Protein AF-A0A841PT83-F1 (afdb_monomer_lite)

Secondary structure (DSSP, 8-state):
-----HHHHS-GGGGGGTB-TT--B-HHHHHHHHHHHHHHHHHTTSS--TT-STTS-GGGGS-TTHHHHHHHHHHHHTPPPHHHHHHHHHHHH--

Foldseek 3Di:
DPDDPDPLQPDPVCNCVQAPPVRDGPPVSSVVSNVVSVVVCQQVLVDADPPDDNSHRPVVVDDPCCVVCVVVVVVVVVDDDPVVVVVVVVVVVVD

Structure (mmCIF, N/CA/C/O backbone):
data_AF-A0A841PT83-F1
#
_entry.id   AF-A0A841PT83-F1
#
loop_
_atom_site.group_PDB
_atom_site.id
_atom_site.type_symbol
_atom_site.label_atom_id
_atom_site.label_alt_id
_atom_site.label_comp_id
_atom_site.label_asym_id
_atom_site.label_entity_id
_atom_site.label_seq_id
_atom_site.pdbx_PDB_ins_code
_atom_site.Cartn_x
_atom_site.Cartn_y
_atom_site.Cartn_z
_atom_site.occupancy
_atom_site.B_iso_or_equiv
_atom_site.auth_seq_id
_atom_site.auth_comp_id
_atom_site.auth_asym_id
_atom_site.auth_atom_id
_atom_site.pdbx_PDB_model_num
ATOM 1 N N . MET A 1 1 ? -19.321 20.990 13.220 1.00 48.56 1 MET A N 1
ATOM 2 C CA . MET A 1 1 ? -18.831 19.673 13.662 1.00 48.56 1 MET A CA 1
ATOM 3 C C . MET A 1 1 ? -18.234 19.047 12.425 1.00 48.56 1 MET A C 1
ATOM 5 O O . MET A 1 1 ? -18.960 18.881 11.457 1.00 48.56 1 MET A O 1
ATOM 9 N N . GLU A 1 2 ? -16.913 18.928 12.388 1.00 55.09 2 GLU A N 1
ATOM 10 C CA . GLU A 1 2 ? -16.196 18.346 11.252 1.00 55.09 2 GLU A CA 1
ATOM 11 C C . GLU A 1 2 ? -16.619 16.878 11.125 1.00 55.09 2 GLU A C 1
ATOM 13 O O . GLU A 1 2 ? -16.719 16.186 12.140 1.00 55.09 2 GLU A O 1
ATOM 18 N N . ASP A 1 3 ? -16.981 16.449 9.917 1.00 74.75 3 ASP A N 1
ATOM 19 C CA . ASP A 1 3 ? -17.477 15.096 9.676 1.00 74.75 3 ASP A CA 1
ATOM 20 C C . ASP A 1 3 ? -16.321 14.109 9.874 1.00 74.75 3 ASP A C 1
ATOM 22 O O . ASP A 1 3 ? -15.326 14.141 9.146 1.00 74.75 3 ASP A O 1
ATOM 26 N N . VAL A 1 4 ? -16.391 13.295 10.929 1.00 75.50 4 VAL A N 1
ATOM 27 C CA . VAL A 1 4 ? -15.318 12.353 11.260 1.00 75.50 4 VAL A CA 1
ATOM 28 C C . VAL A 1 4 ? -15.397 11.195 10.263 1.00 75.50 4 VAL A C 1
ATOM 30 O O . VAL A 1 4 ? -16.440 10.546 10.189 1.00 75.50 4 VAL A O 1
ATOM 33 N N . PRO A 1 5 ? -14.328 10.880 9.507 1.00 82.94 5 PRO A N 1
ATOM 34 C CA . PRO A 1 5 ? -14.395 9.878 8.448 1.00 82.94 5 PRO A CA 1
ATOM 35 C C . PRO A 1 5 ? -14.448 8.456 9.023 1.00 82.94 5 PRO A C 1
ATOM 37 O O . PRO A 1 5 ? -13.437 7.771 9.155 1.00 82.94 5 PRO A O 1
ATOM 40 N N . ILE A 1 6 ? -15.652 7.992 9.351 1.00 83.62 6 ILE A N 1
ATOM 41 C CA . ILE A 1 6 ? -15.884 6.684 9.971 1.00 83.62 6 ILE A CA 1
ATOM 42 C C . ILE A 1 6 ? -15.666 5.536 8.982 1.00 83.62 6 ILE A C 1
ATOM 44 O O . ILE A 1 6 ? -14.917 4.608 9.277 1.00 83.62 6 ILE A O 1
ATOM 48 N N . ASP A 1 7 ? -16.289 5.590 7.804 1.00 81.38 7 ASP A N 1
ATOM 49 C CA . ASP A 1 7 ? -16.319 4.447 6.878 1.00 81.38 7 ASP A CA 1
ATOM 50 C C . ASP A 1 7 ? -14.963 4.177 6.211 1.00 81.38 7 ASP A C 1
ATOM 52 O O . ASP A 1 7 ? -14.638 3.039 5.877 1.00 81.38 7 ASP A O 1
ATOM 56 N N . ALA A 1 8 ? -14.139 5.215 6.052 1.00 79.00 8 ALA A N 1
ATOM 57 C CA . ALA A 1 8 ? -12.796 5.088 5.492 1.00 79.00 8 ALA A CA 1
ATOM 58 C C . ALA A 1 8 ? -11.775 4.533 6.508 1.00 79.00 8 ALA A C 1
ATOM 60 O O . ALA A 1 8 ? -10.773 3.916 6.126 1.00 79.00 8 ALA A O 1
ATOM 61 N N . VAL A 1 9 ? -12.015 4.763 7.803 1.00 82.69 9 VAL A N 1
ATOM 62 C CA . VAL A 1 9 ? -11.058 4.483 8.883 1.00 82.69 9 VAL A CA 1
ATOM 63 C C . VAL A 1 9 ? -11.402 3.204 9.638 1.00 82.69 9 VAL A C 1
ATOM 65 O O . VAL A 1 9 ? -10.499 2.452 10.005 1.00 82.69 9 VAL A O 1
ATOM 68 N N . ILE A 1 10 ? -12.686 2.941 9.874 1.00 83.50 10 ILE A N 1
ATOM 69 C CA . ILE A 1 10 ? -13.139 1.861 10.746 1.00 83.50 10 ILE A CA 1
ATOM 70 C C . ILE A 1 10 ? -13.686 0.705 9.902 1.00 83.50 10 ILE A C 1
ATOM 72 O O . ILE A 1 10 ? -14.724 0.854 9.255 1.00 83.50 10 ILE A O 1
ATOM 76 N N . PRO A 1 11 ? -13.057 -0.485 9.935 1.00 78.62 11 PRO A N 1
ATOM 77 C CA . PRO A 1 11 ? -13.618 -1.670 9.300 1.00 78.62 11 PRO A CA 1
ATOM 78 C C . PRO A 1 11 ? -15.000 -1.995 9.878 1.00 78.62 11 PRO A C 1
ATOM 80 O O . PRO A 1 11 ? -15.191 -1.933 11.093 1.00 78.62 11 PRO A O 1
ATOM 83 N N . ALA A 1 12 ? -15.943 -2.433 9.038 1.00 78.81 12 ALA A N 1
ATOM 84 C CA . ALA A 1 12 ? -17.324 -2.713 9.455 1.00 78.81 12 ALA A CA 1
ATOM 85 C C . ALA A 1 12 ? -17.420 -3.645 10.681 1.00 78.81 12 ALA A C 1
ATOM 87 O O . ALA A 1 12 ? -18.221 -3.413 11.583 1.00 78.81 12 ALA A O 1
ATOM 88 N N . ARG A 1 13 ? -16.540 -4.653 10.764 1.00 76.62 13 ARG A N 1
ATOM 89 C CA . ARG A 1 13 ? -16.467 -5.603 11.888 1.00 76.62 13 ARG A CA 1
ATOM 90 C C . ARG A 1 13 ? -16.030 -4.966 13.220 1.00 76.62 13 ARG A C 1
ATOM 92 O O . ARG A 1 13 ? -16.297 -5.539 14.267 1.00 76.62 13 ARG A O 1
ATOM 99 N N . GLY A 1 14 ? -15.339 -3.826 13.194 1.00 74.69 14 GLY A N 1
ATOM 100 C CA . GLY A 1 14 ? -14.802 -3.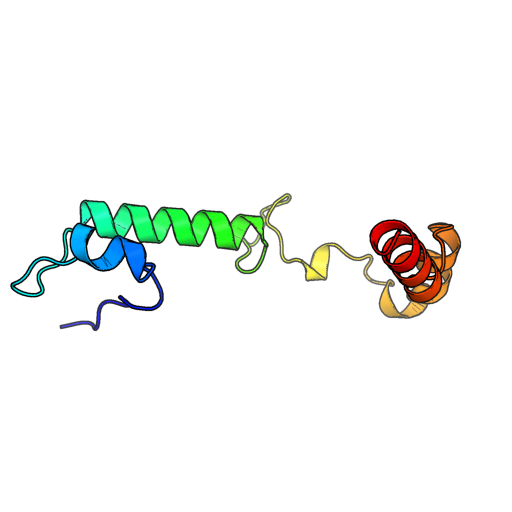143 14.379 1.00 74.69 14 GLY A CA 1
ATOM 101 C C . GLY A 1 14 ? -15.622 -1.939 14.848 1.00 74.69 14 GLY A C 1
ATOM 102 O O . GLY A 1 14 ? -15.250 -1.307 15.833 1.00 74.69 14 GLY A O 1
ATOM 103 N N . ARG A 1 15 ? -16.723 -1.606 14.160 1.00 82.81 15 ARG A N 1
ATOM 104 C CA . ARG A 1 15 ? -17.456 -0.348 14.367 1.00 82.81 15 ARG A CA 1
ATOM 105 C C . ARG A 1 15 ? -18.018 -0.198 15.782 1.00 82.81 15 ARG A C 1
ATOM 107 O O . ARG A 1 15 ? -17.859 0.863 16.375 1.00 82.81 15 ARG A O 1
ATOM 114 N N . SER A 1 16 ? -18.576 -1.266 16.349 1.00 80.50 16 SER A N 1
ATOM 115 C CA . SER A 1 16 ? -19.159 -1.268 17.700 1.00 80.50 16 SER A CA 1
ATOM 116 C C . SER A 1 16 ? -18.134 -1.139 18.835 1.00 80.50 16 SER A C 1
ATOM 118 O O . SER A 1 16 ? -18.507 -0.893 19.974 1.00 80.50 16 SER A O 1
ATOM 120 N N . SER A 1 17 ? -16.836 -1.316 18.561 1.00 82.44 17 SER A N 1
ATOM 121 C CA . SER A 1 17 ? -15.764 -1.087 19.547 1.00 82.44 17 SER A CA 1
ATOM 122 C C . SER A 1 17 ? -15.223 0.346 19.523 1.00 82.44 17 SER A C 1
ATOM 124 O O . SER A 1 17 ? -14.420 0.722 20.380 1.00 82.44 17 SER A O 1
ATOM 126 N N . VAL A 1 18 ? -15.626 1.135 18.525 1.00 86.19 18 VAL A N 1
ATOM 127 C CA . VAL A 1 18 ? -15.165 2.514 18.327 1.00 86.19 18 VAL A CA 1
ATOM 128 C C . VAL A 1 18 ? -16.303 3.516 18.491 1.00 86.19 18 VAL A C 1
ATOM 130 O O . VAL A 1 18 ? -16.044 4.631 18.927 1.00 86.19 18 VAL A O 1
ATOM 133 N N . ILE A 1 19 ? -17.537 3.133 18.168 1.00 88.44 19 ILE A N 1
ATOM 134 C CA . ILE A 1 19 ? -18.729 3.974 18.284 1.00 88.44 19 ILE A CA 1
ATOM 135 C C . ILE A 1 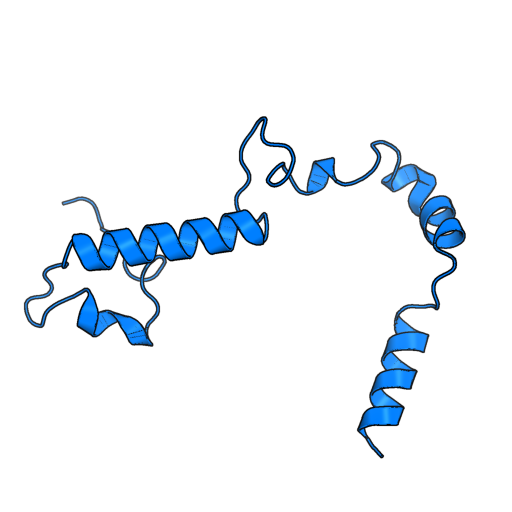19 ? -19.691 3.305 19.262 1.00 88.44 19 ILE A C 1
ATOM 137 O O . ILE A 1 19 ? -19.999 2.125 19.088 1.00 88.44 19 ILE A O 1
ATOM 141 N N . ASP A 1 20 ? -20.121 4.044 20.283 1.00 85.19 20 ASP A N 1
ATOM 142 C CA . ASP A 1 20 ? -21.130 3.577 21.237 1.00 85.19 20 ASP A CA 1
ATOM 143 C C . ASP A 1 20 ? -22.565 3.739 20.701 1.00 85.19 20 ASP A C 1
ATOM 145 O O . ASP A 1 20 ? -22.792 4.296 19.624 1.00 85.19 20 ASP A O 1
ATOM 149 N N . ASP A 1 21 ? -23.545 3.237 21.455 1.00 84.81 21 ASP A N 1
ATOM 150 C CA . ASP A 1 21 ? -24.962 3.264 21.066 1.00 84.81 21 ASP A CA 1
ATOM 151 C C . ASP A 1 21 ? -25.533 4.695 20.962 1.00 84.81 21 ASP A C 1
ATOM 153 O O . ASP A 1 21 ? -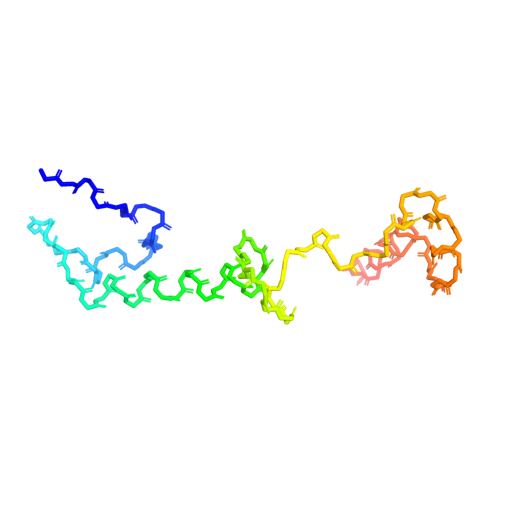26.505 4.921 20.240 1.00 84.81 21 ASP A O 1
ATOM 157 N N . ASP A 1 22 ? -24.897 5.672 21.622 1.00 85.94 22 ASP A N 1
ATOM 158 C CA . ASP A 1 22 ? -25.226 7.102 21.538 1.00 85.94 22 ASP A CA 1
ATOM 159 C C . ASP A 1 22 ? -24.558 7.787 20.325 1.00 85.94 22 ASP A C 1
ATOM 161 O O . ASP A 1 22 ? -24.715 8.994 20.114 1.00 85.94 22 ASP A O 1
ATOM 165 N N . GLY A 1 23 ? -23.783 7.046 19.525 1.00 84.44 23 GLY A N 1
ATOM 166 C CA . GLY A 1 23 ? -23.045 7.564 18.376 1.00 84.44 23 GLY A CA 1
ATOM 167 C C . GLY A 1 23 ? -21.763 8.318 18.739 1.00 84.44 23 GLY A C 1
ATOM 168 O O . GLY A 1 23 ? -21.186 8.991 17.880 1.00 84.44 23 GLY A O 1
ATOM 169 N N . ARG A 1 24 ? -21.287 8.239 19.988 1.00 87.88 24 ARG A N 1
ATOM 170 C CA . ARG A 1 24 ? -20.030 8.870 20.406 1.00 87.88 24 ARG A CA 1
ATOM 171 C C . ARG A 1 24 ? -18.841 8.004 20.022 1.00 87.88 24 ARG A C 1
ATOM 173 O O . ARG A 1 24 ? -18.852 6.782 20.141 1.00 87.88 24 ARG A O 1
ATOM 180 N N . VAL A 1 25 ? -17.769 8.670 19.605 1.00 89.12 25 VAL A N 1
ATOM 181 C CA . VAL A 1 25 ? -16.525 8.017 19.190 1.00 89.12 25 VAL A CA 1
ATOM 182 C C . VAL A 1 25 ? -15.585 7.853 20.383 1.00 89.12 25 VAL A C 1
ATOM 184 O O . VAL A 1 25 ? -15.175 8.832 21.011 1.00 89.12 25 VAL A O 1
ATOM 187 N N . ASN A 1 26 ? -15.154 6.622 20.648 1.00 90.81 26 ASN A N 1
ATOM 188 C CA . ASN A 1 26 ? -13.991 6.353 21.479 1.00 90.81 26 ASN A CA 1
ATOM 189 C C . ASN A 1 26 ? -12.730 6.777 20.719 1.00 90.81 26 ASN A C 1
ATOM 191 O O . ASN A 1 26 ? -12.253 6.087 19.815 1.00 90.81 26 ASN A O 1
ATOM 195 N N . ARG A 1 27 ? -12.180 7.924 21.117 1.00 91.00 27 ARG A N 1
ATOM 196 C CA . ARG A 1 27 ? -11.020 8.533 20.466 1.00 91.00 27 ARG A CA 1
ATOM 197 C C . ARG A 1 27 ? -9.790 7.622 20.436 1.00 91.00 27 ARG A C 1
ATOM 199 O O . ARG A 1 27 ? -9.116 7.584 19.416 1.00 91.00 27 ARG A O 1
ATOM 206 N N . ILE A 1 28 ? -9.522 6.867 21.503 1.00 91.50 28 ILE A N 1
ATOM 207 C CA . ILE A 1 28 ? -8.357 5.968 21.569 1.00 91.50 28 ILE A CA 1
ATOM 208 C C . ILE A 1 28 ? -8.520 4.827 20.561 1.00 91.50 28 ILE A C 1
ATOM 210 O O . ILE A 1 28 ? -7.609 4.552 19.779 1.00 91.50 28 ILE A O 1
ATOM 214 N N . SER A 1 29 ? -9.694 4.188 20.538 1.00 90.62 29 SER A N 1
ATOM 215 C CA . SER A 1 29 ? -9.986 3.123 19.573 1.00 90.62 29 SER A CA 1
ATOM 216 C C . SER A 1 29 ? -9.927 3.642 18.133 1.00 90.62 29 SER A C 1
ATOM 218 O O . SER A 1 29 ? -9.385 2.974 17.255 1.00 90.62 29 SER A O 1
ATOM 220 N N . TYR A 1 30 ? -10.432 4.854 17.892 1.00 92.06 30 TYR A N 1
ATOM 221 C CA . TYR A 1 30 ? -10.386 5.495 16.582 1.00 92.06 30 TYR A CA 1
ATOM 222 C C . TYR A 1 30 ? -8.953 5.802 16.131 1.00 92.06 30 TYR A C 1
ATOM 224 O O . TYR A 1 30 ? -8.576 5.446 15.017 1.00 92.06 30 TYR A O 1
ATOM 232 N N . GLU A 1 31 ? -8.128 6.405 16.992 1.00 93.06 31 GLU A N 1
ATOM 233 C CA . GLU A 1 31 ? -6.716 6.687 16.701 1.00 93.06 31 GLU A CA 1
ATOM 234 C C . GLU A 1 31 ? -5.947 5.399 16.375 1.00 93.06 31 GLU A C 1
ATOM 236 O O . GLU A 1 31 ? -5.167 5.366 15.422 1.00 93.06 31 GLU A O 1
ATOM 241 N N . LEU A 1 32 ? -6.223 4.302 17.087 1.00 92.50 32 LEU A N 1
ATOM 242 C CA . LEU A 1 32 ? -5.637 2.999 16.776 1.00 92.50 32 LEU A CA 1
ATOM 243 C C . LEU A 1 32 ? -6.057 2.489 15.386 1.00 92.50 32 LEU A C 1
ATOM 245 O O . LEU A 1 32 ? -5.212 1.963 14.652 1.00 92.50 32 LEU A O 1
ATOM 249 N N . CYS A 1 33 ? -7.326 2.660 15.000 1.00 92.50 33 CYS A N 1
ATOM 250 C CA . CYS A 1 33 ? -7.795 2.345 13.648 1.00 92.50 33 CYS A CA 1
ATOM 251 C C . CYS A 1 33 ? -7.078 3.198 12.595 1.00 92.50 33 CYS A C 1
ATOM 253 O O . CYS A 1 33 ? -6.550 2.639 11.635 1.00 92.50 33 CYS A O 1
ATOM 255 N N . VAL A 1 34 ? -6.978 4.516 12.799 1.00 93.00 34 VAL A N 1
ATOM 256 C CA . VAL A 1 34 ? -6.257 5.428 11.893 1.00 93.00 34 VAL A CA 1
ATOM 257 C C . VAL A 1 34 ? -4.809 4.980 11.709 1.00 93.00 34 VAL A C 1
ATOM 259 O O . VAL A 1 34 ? -4.354 4.822 10.578 1.00 93.00 34 VAL A O 1
ATOM 262 N N . LEU A 1 35 ? -4.084 4.732 12.802 1.00 94.81 35 LEU A N 1
ATOM 263 C CA . LEU A 1 35 ? -2.676 4.332 12.752 1.00 94.81 35 LEU A CA 1
ATOM 264 C C . LEU A 1 35 ? -2.485 2.967 12.086 1.00 94.81 35 LEU A C 1
ATOM 266 O O . LEU A 1 35 ? -1.517 2.769 11.352 1.00 94.81 35 LEU A O 1
ATOM 270 N N . THR A 1 36 ? -3.412 2.037 12.310 1.00 93.25 36 THR A N 1
ATOM 271 C CA . THR A 1 36 ? -3.404 0.722 11.658 1.00 93.25 36 THR A CA 1
ATOM 272 C C . THR A 1 36 ? -3.595 0.866 10.150 1.00 93.25 36 THR A C 1
ATOM 274 O O . THR A 1 36 ? -2.764 0.385 9.382 1.00 93.25 36 THR A O 1
ATOM 277 N N . GLN A 1 37 ? -4.623 1.605 9.728 1.00 92.81 37 GLN A N 1
ATOM 278 C CA . GLN A 1 37 ? -4.919 1.856 8.317 1.00 92.81 37 GLN A CA 1
ATOM 279 C C . GLN A 1 37 ? -3.781 2.601 7.615 1.00 92.81 37 GLN A C 1
ATOM 281 O O . GLN A 1 37 ? -3.416 2.249 6.494 1.00 92.81 37 GLN A O 1
ATOM 286 N N . LEU A 1 38 ? -3.206 3.615 8.266 1.00 94.38 38 LEU A N 1
ATOM 287 C CA . LEU A 1 38 ? -2.078 4.375 7.734 1.00 94.38 38 LEU A CA 1
ATOM 288 C C . LEU A 1 38 ? -0.846 3.486 7.566 1.00 94.38 38 LEU A C 1
ATOM 290 O O . LEU A 1 38 ? -0.213 3.506 6.514 1.00 94.38 38 LEU A O 1
ATOM 294 N N . ARG A 1 39 ? -0.518 2.673 8.575 1.00 94.88 39 ARG A N 1
ATOM 295 C CA . ARG A 1 39 ? 0.598 1.723 8.501 1.00 94.88 39 ARG A CA 1
ATOM 296 C C . ARG A 1 39 ? 0.434 0.767 7.325 1.00 94.88 39 ARG A C 1
ATOM 298 O O . ARG A 1 39 ? 1.402 0.520 6.609 1.00 94.88 39 ARG A O 1
ATOM 305 N N . ASP A 1 40 ? -0.762 0.226 7.137 1.00 94.50 40 ASP A N 1
ATOM 306 C CA . ASP A 1 40 ? -1.018 -0.770 6.100 1.00 94.50 40 ASP A CA 1
ATOM 307 C C . ASP A 1 40 ? -0.978 -0.133 4.695 1.00 94.50 40 ASP A C 1
ATOM 309 O O . ASP A 1 40 ? -0.403 -0.715 3.771 1.00 94.50 40 ASP A O 1
ATOM 313 N N . ARG A 1 41 ? -1.448 1.114 4.554 1.00 95.06 41 ARG A N 1
ATOM 314 C CA . ARG A 1 41 ? -1.335 1.915 3.317 1.00 95.06 41 ARG A CA 1
ATOM 315 C C . ARG A 1 41 ? 0.088 2.358 2.988 1.00 95.06 41 ARG A C 1
ATOM 317 O O . ARG A 1 41 ? 0.475 2.367 1.826 1.00 95.06 41 ARG A O 1
ATOM 324 N N . ILE A 1 42 ? 0.893 2.682 3.998 1.00 95.94 42 ILE A N 1
ATOM 325 C CA . ILE A 1 42 ? 2.319 2.986 3.809 1.00 95.94 42 ILE A CA 1
ATOM 326 C C . ILE A 1 42 ? 3.082 1.736 3.356 1.00 95.94 42 ILE A C 1
ATOM 328 O O . ILE A 1 42 ? 3.940 1.803 2.478 1.00 95.94 42 ILE A O 1
ATOM 332 N N . ARG A 1 43 ? 2.767 0.567 3.927 1.00 93.75 43 ARG A N 1
ATOM 333 C CA . ARG A 1 43 ? 3.413 -0.706 3.565 1.00 93.75 43 ARG A CA 1
ATOM 334 C C . ARG A 1 43 ? 3.093 -1.164 2.148 1.00 93.75 43 ARG A C 1
ATOM 336 O O . ARG A 1 43 ? 3.967 -1.729 1.501 1.00 93.75 43 ARG A O 1
ATOM 343 N N . SER A 1 44 ? 1.870 -0.924 1.687 1.00 94.69 44 SER A N 1
ATOM 344 C CA . SER A 1 44 ? 1.451 -1.173 0.302 1.00 94.69 44 SER A CA 1
ATOM 345 C C . SER A 1 44 ? 1.872 -0.061 -0.664 1.00 94.69 44 SER A C 1
ATOM 347 O O . SER A 1 44 ? 1.652 -0.201 -1.862 1.00 94.69 44 SER A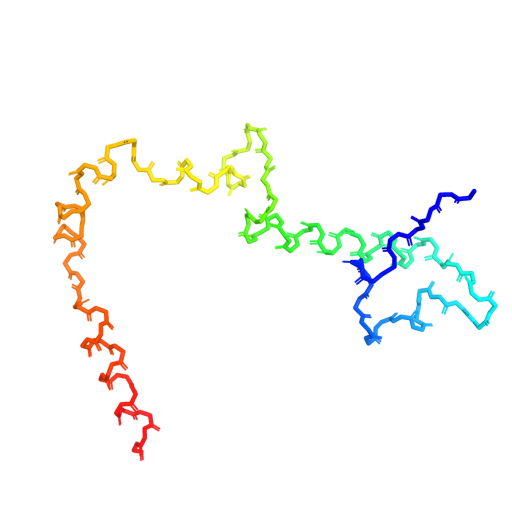 O 1
ATOM 349 N N . LYS A 1 45 ? 2.493 1.018 -0.160 1.00 94.44 45 LYS A N 1
ATOM 350 C CA . LYS A 1 45 ? 2.847 2.230 -0.911 1.00 94.44 45 LYS A CA 1
ATOM 351 C C . LYS A 1 45 ? 1.654 2.922 -1.595 1.00 94.44 45 LYS A C 1
ATOM 353 O O . LYS A 1 45 ? 1.860 3.729 -2.494 1.00 94.44 45 LYS A O 1
ATOM 358 N N . GLU A 1 46 ? 0.422 2.679 -1.135 1.00 94.62 46 GLU A N 1
ATOM 359 C CA . GLU A 1 46 ? -0.748 3.500 -1.497 1.00 94.62 46 GLU A CA 1
ATOM 360 C C . GLU A 1 46 ? -0.584 4.941 -0.994 1.00 94.62 46 GLU A C 1
ATOM 362 O O . GLU A 1 46 ? -1.017 5.896 -1.633 1.00 94.62 46 GLU A O 1
ATOM 367 N N . ILE A 1 47 ? 0.062 5.084 0.166 1.00 95.56 47 ILE A N 1
ATOM 368 C CA . ILE A 1 47 ? 0.568 6.347 0.697 1.00 95.56 47 ILE A CA 1
ATOM 369 C C . ILE A 1 47 ? 2.087 6.225 0.759 1.00 95.56 47 ILE A C 1
ATOM 371 O O . ILE A 1 47 ? 2.613 5.236 1.267 1.00 95.56 47 ILE A O 1
ATOM 375 N N . TRP A 1 48 ? 2.798 7.245 0.296 1.00 96.75 48 TRP A N 1
ATOM 376 C CA . TRP A 1 48 ? 4.254 7.303 0.376 1.00 96.75 48 TRP A CA 1
ATOM 377 C C . TRP A 1 48 ? 4.722 8.550 1.114 1.00 96.75 48 TRP A C 1
ATOM 379 O O . TRP A 1 48 ? 4.014 9.552 1.227 1.00 96.75 48 TRP A O 1
ATOM 389 N N . VAL A 1 49 ? 5.946 8.477 1.631 1.00 95.69 49 VAL A N 1
ATOM 390 C CA . VAL A 1 49 ? 6.584 9.571 2.361 1.00 95.69 49 VAL A CA 1
ATOM 391 C C . VAL A 1 49 ? 7.706 10.131 1.501 1.00 95.69 49 VAL A C 1
ATOM 393 O O . VAL A 1 49 ? 8.660 9.431 1.164 1.00 95.69 49 VAL A O 1
ATOM 396 N N . VAL A 1 50 ? 7.600 11.413 1.153 1.00 94.62 50 VAL A N 1
ATOM 397 C CA . VAL A 1 50 ? 8.641 12.122 0.401 1.00 94.62 50 VAL A CA 1
ATOM 398 C C . VAL A 1 50 ? 9.956 12.081 1.185 1.00 94.62 50 VAL A C 1
ATOM 400 O O . VAL A 1 50 ? 9.994 12.418 2.366 1.00 94.62 50 VAL A O 1
ATOM 403 N N . GLY A 1 51 ? 11.035 11.648 0.529 1.00 92.44 51 GLY A N 1
ATOM 404 C CA . GLY A 1 51 ? 12.366 11.520 1.132 1.00 92.44 51 GLY A CA 1
ATOM 405 C C . GLY A 1 51 ? 12.604 10.232 1.931 1.00 92.44 51 GLY A C 1
ATOM 406 O O . GLY A 1 51 ? 13.737 9.986 2.340 1.00 92.44 51 GLY A O 1
ATOM 407 N N . ALA A 1 52 ? 11.588 9.386 2.137 1.00 93.38 52 ALA A N 1
ATOM 408 C CA . ALA A 1 52 ? 11.820 8.031 2.630 1.00 93.38 52 ALA A CA 1
ATOM 409 C C . ALA A 1 52 ? 12.426 7.169 1.516 1.00 93.38 52 ALA A C 1
ATOM 411 O O . ALA A 1 52 ? 12.107 7.371 0.355 1.00 93.38 52 ALA A O 1
ATOM 412 N N . ASP A 1 53 ? 13.255 6.184 1.863 1.00 91.69 53 ASP A N 1
ATOM 413 C CA . ASP A 1 53 ? 13.767 5.213 0.887 1.00 91.69 53 ASP A CA 1
ATOM 414 C C . ASP A 1 53 ? 12.796 4.028 0.736 1.00 91.69 53 ASP A C 1
ATOM 416 O O . ASP A 1 53 ? 12.147 3.852 -0.292 1.00 91.69 53 ASP A O 1
ATOM 420 N N . ARG A 1 54 ? 12.569 3.270 1.819 1.00 93.38 54 ARG A N 1
ATOM 421 C CA . ARG A 1 54 ? 11.676 2.094 1.811 1.00 93.38 54 ARG A CA 1
ATOM 422 C C . ARG A 1 54 ? 10.223 2.408 1.421 1.00 93.38 54 ARG A C 1
ATOM 424 O O . ARG A 1 54 ? 9.587 1.579 0.777 1.00 93.38 54 ARG A O 1
ATOM 431 N N . TYR A 1 55 ? 9.698 3.565 1.822 1.00 94.81 55 TYR A N 1
ATOM 432 C CA . TYR A 1 55 ? 8.302 3.972 1.591 1.00 94.81 55 TYR A CA 1
ATOM 433 C C . TYR A 1 55 ? 8.198 5.163 0.627 1.00 94.81 55 TYR A C 1
ATOM 435 O O . TYR A 1 55 ? 7.335 6.023 0.799 1.00 94.81 55 TYR A O 1
ATOM 443 N N . ARG A 1 56 ? 9.121 5.244 -0.341 1.00 94.88 56 ARG A N 1
ATOM 444 C CA . ARG A 1 56 ? 9.086 6.223 -1.437 1.00 94.88 56 ARG A CA 1
ATOM 445 C C . ARG A 1 56 ? 7.935 5.971 -2.406 1.00 94.88 56 ARG A C 1
ATOM 447 O O . ARG A 1 56 ? 7.335 4.894 -2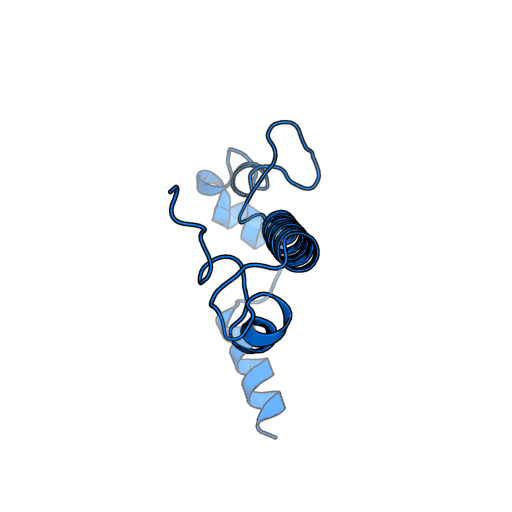.377 1.00 94.88 56 ARG A O 1
ATOM 454 N N . ASN A 1 57 ? 7.688 6.950 -3.276 1.00 94.31 57 ASN A N 1
ATOM 455 C CA . ASN A 1 57 ? 6.745 6.831 -4.383 1.00 94.31 57 ASN A CA 1
ATOM 456 C C . ASN A 1 57 ? 7.040 5.546 -5.189 1.00 94.31 57 ASN A C 1
ATOM 458 O O . ASN A 1 57 ? 8.191 5.358 -5.590 1.00 94.31 57 ASN A O 1
ATOM 462 N N . PRO A 1 58 ? 6.056 4.654 -5.409 1.00 93.06 58 PRO A N 1
ATOM 463 C CA . PRO A 1 58 ? 6.259 3.443 -6.204 1.00 93.06 58 PRO A CA 1
ATOM 464 C C . PRO A 1 58 ? 6.717 3.720 -7.644 1.00 93.06 58 PRO A C 1
ATOM 466 O O . PRO A 1 58 ? 7.438 2.898 -8.204 1.00 93.06 58 PRO A O 1
ATOM 469 N N . ASP A 1 59 ? 6.392 4.878 -8.226 1.00 88.94 59 ASP A N 1
ATOM 470 C CA . ASP A 1 59 ? 6.875 5.249 -9.566 1.00 88.94 59 ASP A CA 1
ATOM 471 C C . ASP A 1 59 ? 8.408 5.385 -9.614 1.00 88.94 59 ASP A C 1
ATOM 473 O O . ASP A 1 59 ? 9.034 5.124 -10.642 1.00 88.94 59 ASP A O 1
ATOM 477 N N . ASP A 1 60 ? 9.028 5.731 -8.481 1.00 91.19 60 ASP A N 1
ATOM 478 C CA . ASP A 1 60 ? 10.481 5.859 -8.343 1.00 91.19 60 ASP A CA 1
ATOM 479 C C . ASP A 1 60 ? 11.177 4.501 -8.114 1.00 91.19 60 ASP A C 1
ATOM 481 O O . ASP A 1 60 ? 12.404 4.440 -7.985 1.00 91.19 60 ASP A O 1
ATOM 485 N N . ASP A 1 61 ? 10.427 3.395 -8.029 1.00 90.06 61 ASP A N 1
ATOM 486 C CA . ASP A 1 61 ? 11.010 2.053 -7.924 1.00 90.06 61 ASP A CA 1
ATOM 487 C C . ASP A 1 61 ? 11.529 1.525 -9.264 1.00 90.06 61 ASP A C 1
ATOM 489 O O . ASP A 1 61 ? 12.367 0.618 -9.282 1.00 90.06 61 ASP A O 1
ATOM 493 N N . LEU A 1 62 ? 11.075 2.102 -10.378 1.00 89.62 62 LEU A N 1
ATOM 494 C CA . LEU A 1 62 ? 11.521 1.731 -11.712 1.00 89.62 62 LEU A CA 1
ATOM 495 C C . LEU A 1 62 ? 12.703 2.598 -12.177 1.00 89.62 62 LEU A C 1
ATOM 497 O O . LEU A 1 62 ? 12.803 3.779 -11.835 1.00 89.62 62 LEU A O 1
ATOM 501 N N . PRO A 1 63 ? 13.610 2.044 -13.002 1.00 91.00 63 PRO A N 1
ATOM 502 C CA . PRO A 1 63 ? 14.581 2.850 -13.733 1.00 91.00 63 PRO A CA 1
ATOM 503 C C . PRO A 1 63 ? 13.892 3.942 -14.567 1.00 91.00 63 PRO A C 1
ATOM 505 O O . PRO A 1 63 ? 12.846 3.709 -15.167 1.00 91.00 63 PRO A O 1
ATOM 508 N N . LYS A 1 64 ? 14.503 5.129 -14.678 1.00 91.06 64 LYS A N 1
ATOM 509 C CA . LYS A 1 64 ? 13.931 6.260 -15.442 1.00 91.06 64 LYS A CA 1
ATOM 510 C C . LYS A 1 64 ? 13.724 5.957 -16.931 1.00 91.06 64 LYS A C 1
ATOM 512 O O . LYS A 1 64 ? 12.904 6.590 -17.584 1.00 91.06 64 LYS A O 1
ATOM 517 N N . ASP A 1 65 ? 14.497 5.022 -17.470 1.00 94.38 65 ASP A N 1
ATOM 518 C CA . ASP A 1 65 ? 14.444 4.534 -18.847 1.00 94.38 65 ASP A CA 1
ATOM 519 C C . ASP A 1 65 ? 13.593 3.261 -18.996 1.00 94.38 65 ASP A C 1
ATOM 521 O O . ASP A 1 65 ? 13.583 2.666 -20.076 1.00 94.38 65 ASP A O 1
ATOM 525 N N . PHE A 1 66 ? 12.868 2.843 -17.948 1.00 92.94 66 PHE A N 1
ATOM 526 C CA . PHE A 1 66 ? 12.093 1.602 -17.938 1.00 92.94 66 PHE A CA 1
ATOM 527 C C . PHE A 1 66 ? 11.105 1.516 -19.097 1.00 92.94 66 PHE A C 1
ATOM 529 O O . PHE A 1 66 ? 11.136 0.529 -19.821 1.00 92.94 66 PHE A O 1
ATOM 536 N N . GLU A 1 67 ? 10.297 2.550 -19.340 1.00 92.25 67 GLU A N 1
ATOM 537 C CA . GLU A 1 67 ? 9.309 2.526 -20.431 1.00 92.25 67 GLU A CA 1
ATOM 538 C C . GLU A 1 67 ? 9.952 2.341 -21.813 1.00 92.25 67 GLU A C 1
ATOM 540 O O . GLU A 1 67 ? 9.414 1.641 -22.667 1.00 92.25 67 GLU A O 1
ATOM 545 N N . ILE A 1 68 ? 11.143 2.909 -22.025 1.00 96.25 68 ILE A N 1
ATOM 546 C CA . ILE A 1 68 ? 11.877 2.800 -23.294 1.00 96.25 68 ILE A CA 1
ATOM 547 C C . ILE A 1 68 ? 12.547 1.425 -23.419 1.00 96.25 68 ILE A C 1
ATOM 549 O O . ILE A 1 68 ? 12.632 0.866 -24.510 1.00 96.25 68 ILE A O 1
ATOM 553 N N . ARG A 1 69 ? 13.046 0.869 -22.311 1.00 95.44 69 ARG A N 1
ATOM 554 C CA . ARG A 1 69 ? 13.856 -0.361 -22.283 1.00 95.44 69 ARG A CA 1
ATOM 555 C C . ARG A 1 69 ? 13.129 -1.561 -21.695 1.00 95.44 69 ARG A C 1
ATOM 557 O O . ARG A 1 69 ? 13.770 -2.553 -21.346 1.00 95.44 69 ARG A O 1
ATOM 564 N N . ARG A 1 70 ? 11.806 -1.490 -21.604 1.00 92.94 70 ARG A N 1
ATOM 565 C CA . ARG A 1 70 ? 10.961 -2.494 -20.960 1.00 92.94 70 ARG A CA 1
ATOM 566 C C . ARG A 1 70 ? 11.253 -3.903 -21.471 1.00 92.94 70 ARG A C 1
ATOM 568 O O . ARG A 1 70 ? 11.455 -4.810 -20.671 1.00 92.94 70 ARG A O 1
ATOM 575 N N . ASP A 1 71 ? 11.385 -4.059 -22.787 1.00 92.00 71 ASP A N 1
ATOM 576 C CA . ASP A 1 71 ? 11.681 -5.349 -23.421 1.00 92.00 71 ASP A CA 1
ATOM 577 C C . ASP A 1 71 ? 13.063 -5.889 -23.030 1.00 92.00 71 ASP A C 1
ATOM 579 O O . ASP A 1 71 ? 13.215 -7.080 -22.763 1.00 92.00 71 ASP A O 1
ATOM 583 N N . ALA A 1 72 ? 14.073 -5.019 -22.934 1.00 94.31 72 ALA A N 1
ATOM 584 C CA . ALA A 1 72 ? 15.413 -5.406 -22.502 1.00 94.31 72 ALA A CA 1
ATOM 585 C C . ALA A 1 72 ? 15.432 -5.815 -21.021 1.00 94.31 72 ALA A C 1
ATOM 587 O O . ALA A 1 72 ? 16.069 -6.809 -20.670 1.00 94.31 72 ALA A O 1
ATOM 588 N N . TYR A 1 73 ? 14.708 -5.091 -20.160 1.00 92.62 73 TYR A N 1
ATOM 589 C CA . TYR A 1 73 ? 14.561 -5.448 -18.748 1.00 92.62 73 TYR A CA 1
ATOM 590 C C . TYR A 1 73 ? 13.821 -6.778 -18.568 1.00 92.62 73 TYR A C 1
ATOM 592 O O . TYR A 1 73 ? 14.306 -7.639 -17.836 1.00 92.62 73 TYR A O 1
ATOM 600 N N . TYR A 1 74 ? 12.706 -6.996 -19.273 1.00 89.88 74 TYR A N 1
ATOM 601 C CA . TYR A 1 74 ? 11.986 -8.272 -19.216 1.00 89.88 74 TYR A CA 1
ATOM 602 C C . TYR A 1 74 ? 12.797 -9.437 -19.781 1.00 89.88 74 TYR A C 1
ATOM 604 O O . TYR A 1 74 ? 12.813 -10.508 -19.180 1.00 89.88 74 TYR A O 1
ATOM 612 N N . THR A 1 75 ? 13.534 -9.223 -20.873 1.00 91.12 75 THR A N 1
ATOM 613 C CA . THR A 1 75 ? 14.455 -10.236 -21.411 1.00 91.12 75 THR A CA 1
ATOM 614 C C . THR A 1 75 ? 15.533 -10.595 -20.383 1.00 91.12 75 THR A C 1
ATOM 616 O O . THR A 1 75 ? 15.811 -11.771 -20.166 1.00 91.12 75 THR A O 1
ATOM 619 N N . GLY A 1 76 ? 16.109 -9.598 -19.701 1.00 92.56 76 GLY A N 1
ATOM 620 C CA . GLY A 1 76 ? 17.143 -9.803 -18.682 1.00 92.56 76 GLY A CA 1
ATOM 621 C C . GLY A 1 76 ? 16.661 -10.529 -17.423 1.00 92.56 76 GLY A C 1
ATOM 622 O O . GLY A 1 76 ? 17.454 -11.216 -16.784 1.00 92.56 76 GLY A O 1
ATOM 623 N N . LEU A 1 77 ? 15.371 -10.424 -17.081 1.00 89.88 77 LEU A N 1
ATOM 624 C CA . LEU A 1 77 ? 14.779 -11.175 -15.970 1.00 89.88 77 LEU A CA 1
ATOM 625 C C . LEU A 1 77 ? 14.778 -12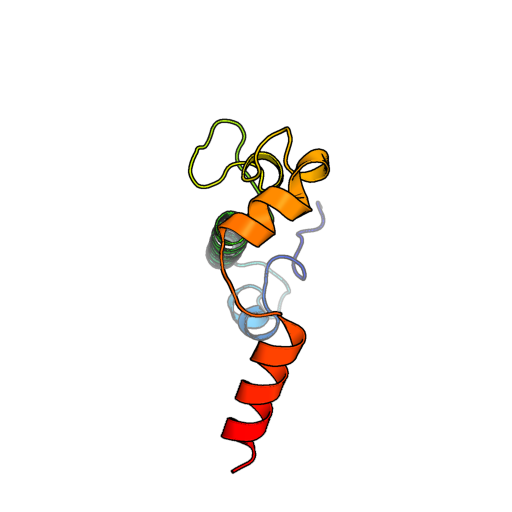.689 -16.223 1.00 89.88 77 LEU A C 1
ATOM 627 O O . LEU A 1 77 ? 14.779 -13.452 -15.259 1.00 89.88 77 LEU A O 1
ATOM 631 N N . ASN A 1 78 ? 14.794 -13.119 -17.493 1.00 89.00 78 ASN A N 1
ATOM 632 C CA . ASN A 1 78 ? 14.781 -14.530 -17.889 1.00 89.00 78 ASN A CA 1
ATOM 633 C C . ASN A 1 78 ? 13.667 -15.333 -17.181 1.00 89.00 78 ASN A C 1
ATOM 635 O O . ASN A 1 78 ? 13.861 -16.463 -16.732 1.00 89.00 78 ASN A O 1
ATOM 639 N N . LEU A 1 79 ? 12.501 -14.700 -17.033 1.00 88.00 79 LEU A N 1
ATOM 640 C CA . LEU A 1 79 ? 11.317 -15.286 -16.415 1.00 88.00 79 LEU A CA 1
ATOM 641 C C . LEU A 1 79 ? 10.400 -15.886 -17.490 1.00 88.00 79 LEU A C 1
ATOM 643 O O . LEU A 1 79 ? 10.392 -15.407 -18.627 1.00 88.00 79 LEU A O 1
ATOM 647 N N . PRO A 1 80 ? 9.614 -16.923 -17.151 1.00 86.69 80 PRO A N 1
ATOM 648 C CA . PRO A 1 80 ? 8.631 -17.474 -18.072 1.00 86.69 80 PRO A CA 1
ATOM 649 C C . PRO A 1 80 ? 7.557 -16.437 -18.413 1.00 86.69 80 PRO A C 1
ATOM 651 O O . PRO A 1 80 ? 7.248 -15.553 -17.610 1.00 86.69 80 PRO A O 1
ATOM 654 N N . ASP A 1 81 ? 6.942 -16.590 -19.587 1.00 88.75 81 ASP A N 1
ATOM 655 C CA . ASP A 1 81 ? 5.766 -15.801 -19.947 1.00 88.75 81 ASP A CA 1
ATOM 656 C C . ASP A 1 81 ? 4.686 -15.927 -18.861 1.00 88.75 81 ASP A C 1
ATOM 658 O O . ASP A 1 81 ? 4.351 -17.027 -18.410 1.00 88.75 81 ASP A O 1
ATOM 662 N N . ALA A 1 82 ? 4.130 -14.788 -18.444 1.00 89.38 82 ALA A N 1
ATOM 663 C CA . ALA A 1 82 ? 3.207 -14.729 -17.317 1.00 89.38 82 ALA A CA 1
ATOM 664 C C . ALA A 1 82 ? 1.939 -15.569 -17.549 1.00 89.38 82 ALA A C 1
ATOM 666 O O . ALA A 1 82 ? 1.417 -16.177 -16.609 1.00 89.38 82 ALA A O 1
ATOM 667 N N . ARG A 1 83 ? 1.434 -15.640 -18.789 1.00 92.88 83 ARG A N 1
ATOM 668 C CA . ARG A 1 83 ? 0.242 -16.440 -19.112 1.00 92.88 83 ARG A CA 1
ATOM 669 C C . ARG A 1 83 ? 0.569 -17.923 -19.118 1.00 92.88 83 ARG A C 1
ATOM 671 O O . ARG A 1 83 ? -0.189 -18.702 -18.548 1.00 92.88 83 ARG A O 1
ATOM 678 N N . ALA A 1 84 ? 1.698 -18.306 -19.707 1.00 91.44 84 ALA A N 1
ATOM 679 C CA . ALA A 1 84 ? 2.161 -19.690 -19.690 1.00 91.44 84 ALA A CA 1
ATOM 680 C C . ALA A 1 84 ? 2.393 -20.189 -18.253 1.00 91.44 84 ALA A C 1
ATOM 682 O O . ALA A 1 84 ? 1.933 -21.271 -17.890 1.00 91.44 84 ALA A O 1
ATOM 683 N N . PHE A 1 85 ? 3.040 -19.374 -17.415 1.00 92.38 85 PHE A N 1
ATOM 684 C CA . PHE A 1 85 ? 3.272 -19.684 -16.006 1.00 92.38 85 PHE A CA 1
ATOM 685 C C . PHE A 1 85 ? 1.964 -19.814 -15.215 1.00 92.38 85 PHE A C 1
ATOM 687 O O . PHE A 1 85 ? 1.752 -20.799 -14.518 1.00 92.38 85 PHE A O 1
ATOM 694 N N . THR A 1 86 ? 1.044 -18.853 -15.330 1.00 95.75 86 THR A N 1
ATOM 695 C CA . THR A 1 86 ? -0.230 -18.925 -14.590 1.00 95.75 86 THR A CA 1
ATOM 696 C C . THR A 1 86 ? -1.118 -20.083 -15.048 1.00 95.75 86 THR A C 1
ATOM 698 O O . THR A 1 86 ? -1.791 -20.691 -14.215 1.00 95.75 86 THR A O 1
ATOM 701 N N . ALA A 1 87 ? -1.097 -20.433 -16.338 1.00 95.75 87 ALA A N 1
ATOM 702 C CA . ALA A 1 87 ? -1.814 -21.592 -16.859 1.00 95.75 87 ALA A CA 1
ATOM 703 C C . ALA A 1 87 ? -1.283 -22.912 -16.278 1.00 95.75 87 ALA A C 1
ATOM 705 O O . ALA A 1 87 ? -2.086 -23.759 -15.887 1.00 95.75 87 ALA A O 1
ATOM 706 N N . SER A 1 88 ? 0.041 -23.072 -16.161 1.00 94.44 88 SER A N 1
ATOM 707 C CA . SER A 1 88 ? 0.629 -24.295 -15.598 1.00 94.44 88 SER A CA 1
ATOM 708 C C . SER A 1 88 ? 0.308 -24.462 -14.112 1.00 94.44 88 SER A C 1
ATOM 710 O O . SER A 1 88 ? -0.045 -25.558 -13.682 1.00 94.44 88 SER A O 1
ATOM 712 N N . ILE A 1 89 ? 0.344 -23.374 -13.335 1.00 95.94 89 ILE A N 1
ATOM 713 C CA . ILE A 1 89 ? -0.055 -23.393 -11.921 1.00 95.94 89 ILE A CA 1
ATOM 714 C C . ILE A 1 89 ? -1.538 -23.742 -11.774 1.00 95.94 89 ILE A C 1
ATOM 716 O O . ILE A 1 89 ? -1.886 -24.552 -10.919 1.00 95.94 89 ILE A O 1
ATOM 720 N N . ARG A 1 90 ? -2.417 -23.172 -12.611 1.00 95.88 90 ARG A N 1
ATOM 721 C CA . ARG A 1 90 ? -3.848 -23.506 -12.585 1.00 95.88 90 ARG A CA 1
ATOM 722 C C . ARG A 1 90 ? -4.073 -24.993 -12.843 1.00 95.88 90 ARG A C 1
ATOM 724 O O . ARG A 1 90 ? -4.758 -25.634 -12.058 1.00 95.88 90 ARG A O 1
ATOM 731 N N . GLN A 1 91 ? -3.451 -25.536 -13.887 1.00 95.94 91 GLN A N 1
ATOM 732 C CA . GLN A 1 91 ? -3.564 -26.954 -14.219 1.00 95.94 91 GLN A CA 1
ATOM 733 C C . GLN A 1 91 ? -3.083 -27.855 -13.071 1.00 95.94 91 GLN A C 1
ATOM 735 O O . GLN A 1 91 ? -3.695 -28.883 -12.807 1.00 95.94 91 GLN A O 1
ATOM 740 N N . ALA A 1 92 ? -2.017 -27.466 -12.366 1.00 95.44 92 ALA A N 1
ATOM 741 C CA . ALA A 1 92 ? -1.498 -28.224 -11.229 1.00 95.44 92 ALA A CA 1
ATOM 742 C C . ALA A 1 92 ? -2.427 -28.217 -10.000 1.00 95.44 92 ALA A C 1
ATOM 744 O O . ALA A 1 92 ? -2.376 -29.154 -9.213 1.00 95.44 92 ALA A O 1
ATOM 745 N N . LEU A 1 93 ? -3.246 -27.174 -9.821 1.00 95.44 93 LEU A N 1
ATOM 746 C CA . LEU A 1 93 ? -4.195 -27.054 -8.705 1.00 95.44 93 LEU A CA 1
ATOM 747 C C . LEU A 1 93 ? -5.553 -27.719 -8.982 1.00 95.44 93 LEU A C 1
ATOM 749 O O . LEU A 1 93 ? -6.324 -27.928 -8.050 1.00 95.44 93 LEU A O 1
ATOM 753 N N . GLU A 1 94 ? -5.868 -27.997 -10.247 1.00 91.44 94 GLU A N 1
ATOM 754 C CA . GLU A 1 94 ? -7.107 -28.666 -10.674 1.00 91.44 94 GLU A CA 1
ATOM 755 C C . GLU A 1 94 ? -7.002 -30.208 -10.650 1.00 91.44 94 GLU A C 1
ATOM 757 O O . GLU A 1 94 ? -7.995 -30.891 -10.908 1.00 91.44 94 GLU A O 1
ATOM 762 N N . HIS A 1 95 ? -5.821 -30.747 -10.323 1.00 61.03 95 HIS A N 1
ATOM 763 C CA . HIS A 1 95 ? -5.548 -32.169 -10.085 1.00 61.03 95 HIS A CA 1
ATOM 764 C C . HIS A 1 95 ? -5.536 -32.506 -8.591 1.00 61.03 95 HIS A C 1
ATOM 766 O O . HIS A 1 95 ? -5.977 -33.632 -8.262 1.00 61.03 95 HIS A O 1
#

Sequence (95 aa):
MEDVPIDAVIPARGRSSVIDDDGRVNRISYELCVLTQLRDRIRSKEIWVVGADRYRNPDDDLPKDFEIRRDAYYTGLNLPDARAFTASIRQALEH

pLDDT: mean 89.14, std 8.25, range [48.56, 96.75]

Organism: NCBI:txid505389

Radius of gyration: 21.69 Å; chains: 1; bounding box: 42×52×45 Å